Protein AF-A0A4R4MMB5-F1 (afdb_monomer_lite)

Structure (mmCIF, N/CA/C/O backbone):
data_AF-A0A4R4MMB5-F1
#
_entry.id   AF-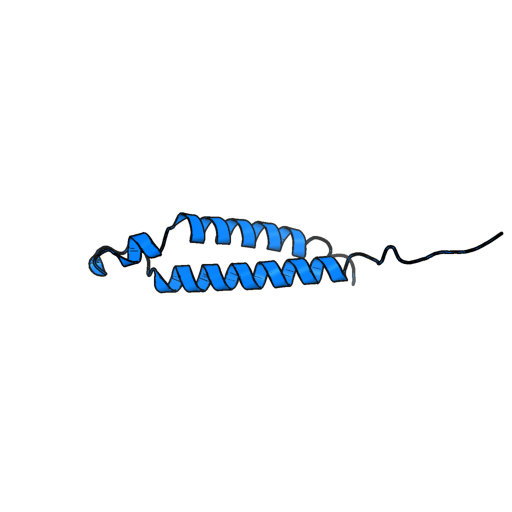A0A4R4MMB5-F1
#
loop_
_atom_site.group_PDB
_atom_site.id
_atom_site.type_symbol
_atom_site.label_atom_id
_atom_site.label_alt_id
_atom_site.label_comp_id
_atom_site.label_asym_id
_atom_site.label_entity_id
_atom_site.label_seq_id
_atom_site.pdbx_PDB_ins_code
_atom_site.Cartn_x
_atom_site.Cartn_y
_atom_site.Cartn_z
_atom_site.occupancy
_atom_site.B_iso_or_equiv
_atom_site.auth_seq_id
_atom_site.auth_comp_id
_atom_site.auth_asym_id
_atom_site.auth_atom_id
_atom_site.pdbx_PDB_model_num
ATOM 1 N N . MET A 1 1 ? 6.235 6.702 -34.351 1.00 39.09 1 MET A N 1
ATOM 2 C CA . MET A 1 1 ? 6.337 7.777 -33.345 1.00 39.09 1 MET A CA 1
ATOM 3 C C . MET A 1 1 ? 6.771 7.084 -32.068 1.00 39.09 1 MET A C 1
ATOM 5 O O . MET A 1 1 ? 5.934 6.625 -31.311 1.00 39.09 1 MET A O 1
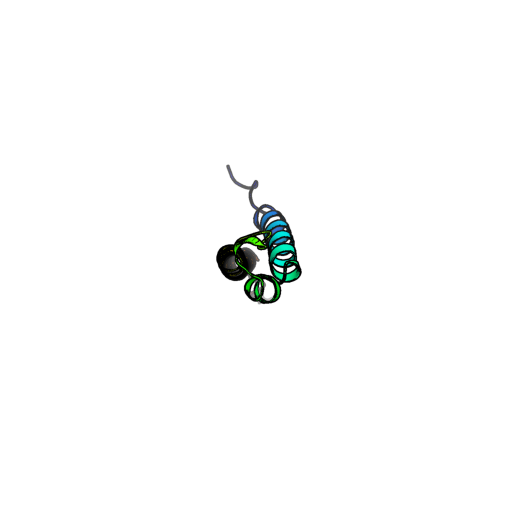ATOM 9 N N . SER A 1 2 ? 8.074 6.848 -31.954 1.00 54.47 2 SER A N 1
ATOM 10 C CA . SER A 1 2 ? 8.717 6.015 -30.929 1.00 54.47 2 SER A CA 1
ATOM 11 C C . SER A 1 2 ? 9.761 6.888 -30.233 1.00 54.47 2 SER A C 1
ATOM 13 O O . SER A 1 2 ? 10.278 7.769 -30.912 1.00 54.47 2 SER A O 1
ATOM 15 N N . THR A 1 3 ? 10.045 6.627 -28.949 1.00 53.75 3 THR A N 1
ATOM 16 C CA . THR A 1 3 ? 10.923 7.360 -27.994 1.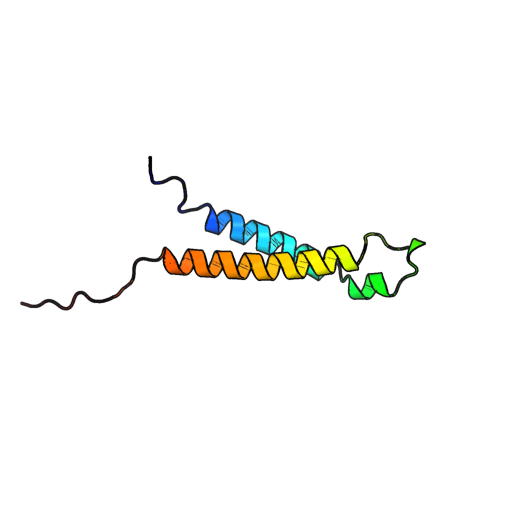00 53.75 3 THR A CA 1
ATOM 17 C C . THR A 1 3 ? 10.239 8.336 -27.020 1.00 53.75 3 THR A C 1
ATOM 19 O O . THR A 1 3 ? 10.781 9.402 -26.733 1.00 53.75 3 THR A O 1
ATOM 22 N N . ARG A 1 4 ? 9.054 8.007 -26.486 1.00 52.19 4 ARG A N 1
ATOM 23 C CA . ARG A 1 4 ? 8.490 8.741 -25.330 1.00 52.19 4 ARG A CA 1
ATOM 24 C C . ARG A 1 4 ? 8.230 7.877 -24.092 1.00 52.19 4 ARG A C 1
ATOM 26 O O . ARG A 1 4 ? 7.629 8.392 -23.161 1.00 52.19 4 ARG A O 1
ATOM 33 N N . ASP A 1 5 ? 8.674 6.621 -24.096 1.00 59.62 5 ASP A N 1
ATOM 34 C CA . ASP A 1 5 ? 8.276 5.630 -23.086 1.00 59.62 5 ASP A CA 1
ATOM 35 C C . ASP A 1 5 ? 9.413 5.180 -22.157 1.00 59.62 5 ASP A C 1
ATOM 37 O O . ASP A 1 5 ? 9.127 4.676 -21.090 1.00 59.62 5 ASP A O 1
ATOM 41 N N . ASP A 1 6 ? 10.685 5.445 -22.476 1.00 60.69 6 ASP A N 1
ATOM 42 C CA . ASP A 1 6 ? 11.836 4.850 -21.762 1.00 60.69 6 ASP A CA 1
ATOM 43 C C . ASP A 1 6 ? 12.024 5.320 -20.294 1.00 60.69 6 ASP A C 1
ATOM 45 O O . ASP A 1 6 ? 12.977 4.919 -19.626 1.00 60.69 6 ASP A O 1
ATOM 49 N N . GLY A 1 7 ? 11.170 6.224 -19.803 1.00 71.56 7 GLY A N 1
ATOM 50 C CA . GLY A 1 7 ? 11.180 6.723 -18.423 1.00 71.56 7 GLY A CA 1
ATOM 51 C C . GLY A 1 7 ? 9.865 6.519 -17.672 1.00 71.56 7 GLY A C 1
ATOM 52 O O . GLY A 1 7 ? 9.827 6.754 -16.465 1.00 71.56 7 GLY A O 1
ATOM 53 N N . PHE A 1 8 ? 8.804 6.072 -18.352 1.00 82.75 8 PHE A N 1
ATOM 54 C CA . PHE A 1 8 ? 7.501 5.876 -17.720 1.00 82.75 8 PHE A CA 1
ATOM 55 C C . PHE A 1 8 ? 7.558 4.750 -16.688 1.00 82.75 8 PHE A C 1
ATOM 57 O O . PHE A 1 8 ? 6.980 4.893 -15.613 1.00 82.75 8 PHE A O 1
ATOM 64 N N . GLU A 1 9 ? 8.297 3.667 -16.961 1.00 83.94 9 GLU A N 1
ATOM 65 C CA . GLU A 1 9 ? 8.432 2.580 -15.988 1.00 83.94 9 GLU A CA 1
ATOM 66 C C . GLU A 1 9 ? 9.146 3.046 -14.715 1.00 83.94 9 GLU A C 1
ATOM 68 O O . GLU A 1 9 ? 8.749 2.651 -13.625 1.00 83.94 9 GLU A O 1
ATOM 73 N N . ILE A 1 10 ? 10.144 3.930 -14.841 1.00 86.62 10 ILE A N 1
ATOM 74 C CA . ILE A 1 10 ? 10.891 4.480 -13.700 1.00 86.62 10 ILE A CA 1
ATOM 75 C C . ILE A 1 10 ? 10.002 5.411 -12.871 1.00 86.62 10 ILE A C 1
ATOM 77 O O . ILE A 1 10 ? 9.972 5.314 -11.647 1.00 86.62 10 ILE A O 1
ATOM 81 N N . GLU A 1 11 ? 9.273 6.321 -13.520 1.00 90.38 11 GLU A N 1
ATOM 82 C CA . GLU A 1 11 ? 8.349 7.222 -12.824 1.00 90.38 11 GLU A CA 1
ATOM 83 C C . GLU A 1 11 ? 7.234 6.440 -12.121 1.00 90.38 11 GLU A C 1
ATOM 85 O O . GLU A 1 11 ? 6.905 6.728 -10.969 1.00 90.38 11 GLU A O 1
ATOM 90 N N . LEU A 1 12 ? 6.686 5.421 -12.785 1.00 92.38 12 LEU A N 1
ATOM 91 C CA . LEU A 1 12 ? 5.655 4.567 -12.212 1.00 92.38 12 LEU A CA 1
ATOM 92 C C . LEU A 1 12 ? 6.192 3.726 -11.046 1.00 92.38 12 LEU A C 1
ATOM 94 O O . LEU A 1 12 ? 5.505 3.616 -10.035 1.00 92.38 12 LEU A O 1
ATOM 98 N N . GLU A 1 13 ? 7.405 3.174 -11.150 1.00 93.25 13 GLU A N 1
ATOM 99 C CA . GLU A 1 13 ? 8.069 2.450 -10.056 1.00 93.25 13 GLU A CA 1
ATOM 100 C C . GLU A 1 13 ? 8.198 3.338 -8.812 1.00 93.25 13 GLU A C 1
ATOM 102 O O . GLU A 1 13 ? 7.759 2.938 -7.736 1.00 93.25 13 GLU A O 1
ATOM 107 N N . ILE A 1 14 ? 8.671 4.580 -8.971 1.00 94.94 14 ILE A N 1
ATOM 108 C CA . ILE A 1 14 ? 8.799 5.550 -7.868 1.00 94.94 14 ILE A CA 1
ATOM 109 C C . ILE A 1 14 ? 7.447 5.823 -7.196 1.00 94.94 14 ILE A C 1
ATOM 111 O O . ILE A 1 14 ? 7.362 5.876 -5.968 1.00 94.94 14 ILE A O 1
ATOM 115 N N . VAL A 1 15 ? 6.384 6.012 -7.984 1.00 95.75 15 VAL A N 1
ATOM 116 C CA . VAL A 1 15 ? 5.042 6.271 -7.438 1.00 95.75 15 VAL 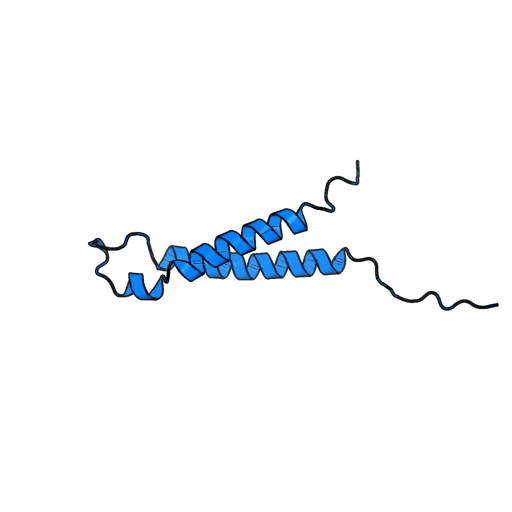A CA 1
ATOM 117 C C . VAL A 1 15 ? 4.513 5.047 -6.695 1.00 95.75 15 VAL A C 1
ATOM 119 O O . VAL A 1 15 ? 4.031 5.177 -5.573 1.00 95.75 15 VAL A O 1
ATOM 122 N N . VAL A 1 16 ? 4.636 3.853 -7.278 1.00 96.62 16 VAL A N 1
ATOM 123 C CA . VAL A 1 16 ? 4.160 2.610 -6.655 1.00 96.62 16 VAL A CA 1
ATOM 124 C C . VAL A 1 16 ? 4.915 2.314 -5.359 1.00 96.62 16 VAL A C 1
ATOM 126 O O . VAL A 1 16 ? 4.293 1.903 -4.383 1.00 96.62 16 VAL A O 1
ATOM 129 N N . GLU A 1 17 ? 6.224 2.562 -5.307 1.00 97.38 17 GLU A N 1
ATOM 130 C CA . GLU A 1 17 ? 7.004 2.441 -4.072 1.00 97.38 17 GLU A CA 1
ATOM 131 C C . GLU A 1 17 ? 6.547 3.437 -2.998 1.00 97.38 17 GLU A C 1
ATOM 133 O O . GLU A 1 17 ? 6.460 3.080 -1.822 1.00 97.38 17 GLU A O 1
ATOM 138 N N . ALA A 1 18 ? 6.237 4.682 -3.369 1.00 97.62 18 ALA A N 1
ATOM 139 C CA . ALA A 1 18 ? 5.749 5.684 -2.423 1.00 97.62 18 ALA A CA 1
ATOM 140 C C . ALA A 1 18 ? 4.387 5.296 -1.819 1.00 97.62 18 ALA A C 1
ATOM 142 O O . ALA A 1 18 ? 4.216 5.370 -0.601 1.00 97.62 18 ALA A O 1
ATOM 143 N N . GLU A 1 19 ? 3.449 4.834 -2.648 1.00 97.06 19 GLU A N 1
ATOM 144 C CA . GLU A 1 19 ? 2.127 4.382 -2.198 1.00 97.06 19 GLU A CA 1
ATOM 145 C C . GLU A 1 19 ? 2.212 3.094 -1.368 1.00 97.06 19 GLU A C 1
ATOM 147 O O . GLU A 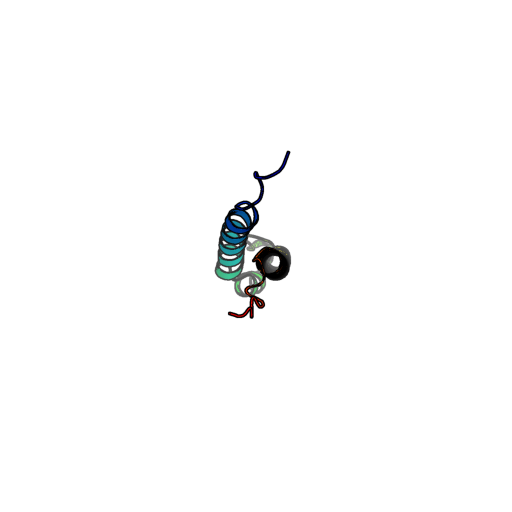1 19 ? 1.566 2.978 -0.325 1.00 97.06 19 GLU A O 1
ATOM 152 N N . LEU A 1 20 ? 3.074 2.148 -1.759 1.00 97.44 20 LEU A N 1
ATOM 153 C CA . LEU A 1 20 ? 3.324 0.939 -0.974 1.00 97.44 20 LEU A CA 1
ATOM 154 C C . LEU A 1 20 ? 3.863 1.283 0.421 1.00 97.44 20 LEU A C 1
ATOM 156 O O . LEU A 1 20 ? 3.364 0.761 1.416 1.00 97.44 20 LEU A O 1
ATOM 160 N N . ASN A 1 21 ? 4.824 2.205 0.510 1.00 97.56 21 ASN A N 1
ATOM 161 C CA . ASN A 1 21 ? 5.354 2.666 1.793 1.00 97.56 21 ASN A CA 1
ATOM 162 C C . ASN A 1 21 ? 4.275 3.319 2.668 1.00 97.56 21 ASN A C 1
ATOM 164 O O . ASN A 1 21 ? 4.302 3.163 3.891 1.00 97.56 21 ASN A O 1
ATOM 168 N N . LEU A 1 22 ? 3.332 4.055 2.071 1.00 96.12 22 LEU A N 1
ATOM 169 C CA . LEU A 1 22 ? 2.218 4.661 2.797 1.00 96.12 22 LEU A CA 1
ATOM 170 C C . LEU A 1 22 ? 1.265 3.590 3.345 1.00 96.12 22 LEU A C 1
ATOM 172 O O . LEU A 1 22 ? 0.925 3.636 4.529 1.00 96.12 22 LEU A O 1
ATOM 176 N N . ALA A 1 23 ? 0.887 2.614 2.513 1.00 95.19 23 ALA A N 1
ATOM 177 C CA . ALA A 1 23 ? 0.042 1.493 2.916 1.00 95.19 23 ALA A CA 1
ATOM 178 C C . ALA A 1 23 ? 0.682 0.697 4.067 1.00 95.19 23 ALA A C 1
ATOM 180 O O . ALA A 1 23 ? 0.048 0.507 5.105 1.00 95.19 23 AL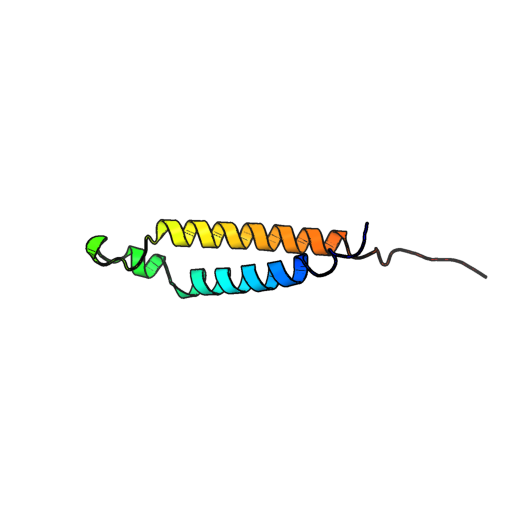A A O 1
ATOM 181 N N . GLU A 1 24 ? 1.966 0.346 3.956 1.00 94.12 24 GLU A N 1
ATOM 182 C CA . GLU A 1 24 ? 2.706 -0.365 5.010 1.00 94.12 24 GLU A CA 1
ATOM 183 C C . GLU A 1 24 ? 2.830 0.471 6.296 1.00 94.12 24 GLU A C 1
ATOM 185 O O . GLU A 1 24 ? 2.653 -0.033 7.407 1.00 94.12 24 GLU A O 1
ATOM 190 N N . SER A 1 25 ? 3.079 1.778 6.169 1.00 96.19 25 SER A N 1
ATOM 191 C CA . SER A 1 25 ? 3.192 2.688 7.319 1.00 96.19 25 SER A CA 1
ATOM 192 C C . SER A 1 25 ? 1.863 2.919 8.039 1.00 96.19 25 SER A C 1
ATOM 194 O O . SER A 1 25 ? 1.866 3.305 9.210 1.00 96.19 25 SER A O 1
ATOM 196 N N . SER A 1 26 ? 0.735 2.697 7.360 1.00 92.75 26 SER A N 1
ATOM 197 C CA . SER A 1 26 ? -0.599 2.869 7.938 1.00 92.75 26 SER A CA 1
ATOM 198 C C . SER A 1 26 ? -0.974 1.776 8.947 1.00 92.75 26 SER A C 1
ATOM 200 O O . SER A 1 26 ? -1.860 2.007 9.770 1.00 92.75 26 SER A O 1
ATOM 202 N N . ARG A 1 27 ? -0.283 0.625 8.921 1.00 94.31 27 ARG A N 1
ATOM 203 C CA . ARG A 1 27 ? -0.496 -0.519 9.827 1.00 94.31 27 ARG A CA 1
ATOM 204 C C . ARG A 1 27 ? -1.966 -0.940 9.921 1.00 94.31 27 ARG A C 1
ATOM 206 O O . ARG A 1 27 ? -2.582 -0.844 10.993 1.00 94.31 27 ARG A O 1
ATOM 213 N N . PRO A 1 28 ? -2.566 -1.397 8.809 1.00 93.88 28 PRO A N 1
ATOM 214 C CA . PRO A 1 28 ? -3.974 -1.783 8.780 1.00 93.88 28 PRO A CA 1
ATOM 215 C C . PRO A 1 28 ? -4.331 -2.853 9.820 1.00 93.88 28 PRO A C 1
ATOM 217 O O . PRO A 1 28 ? -5.458 -2.885 10.305 1.00 93.88 28 PRO A O 1
ATOM 220 N N . GLU A 1 29 ? -3.386 -3.701 10.218 1.00 94.75 29 GLU A N 1
ATOM 221 C CA . GLU A 1 29 ? -3.541 -4.696 11.277 1.00 94.75 29 GLU A CA 1
ATOM 222 C C . GLU A 1 29 ? -3.775 -4.085 12.667 1.00 94.75 29 GLU A C 1
ATOM 224 O O . GLU A 1 29 ? -4.562 -4.625 13.446 1.00 94.75 29 GLU A O 1
ATOM 229 N N . GLU A 1 30 ? -3.145 -2.947 12.975 1.00 95.38 30 GLU A N 1
ATOM 230 C CA . GLU A 1 30 ? -3.373 -2.223 14.230 1.00 95.38 30 GLU A CA 1
ATOM 231 C C . GLU A 1 30 ? -4.759 -1.558 14.205 1.00 95.38 30 GLU A C 1
ATOM 233 O O . GLU A 1 30 ? -5.506 -1.638 15.183 1.00 95.38 30 GLU A O 1
ATOM 238 N N . VAL A 1 31 ? -5.150 -0.984 13.060 1.00 96.12 31 VAL A N 1
ATOM 239 C CA . VAL A 1 31 ? -6.478 -0.375 12.865 1.00 96.12 31 VAL A CA 1
ATOM 240 C C . VAL A 1 31 ? -7.597 -1.414 12.915 1.00 96.12 31 VAL A C 1
ATOM 242 O O . VAL A 1 31 ? -8.616 -1.174 13.558 1.00 96.12 31 VAL A O 1
ATOM 245 N N . ALA A 1 32 ? -7.398 -2.600 12.336 1.00 95.38 32 ALA A N 1
ATOM 246 C CA . ALA A 1 32 ? -8.359 -3.702 12.390 1.00 95.38 32 ALA A CA 1
ATOM 247 C C . ALA A 1 32 ? -8.665 -4.180 13.820 1.00 95.38 32 ALA A C 1
ATOM 249 O O . ALA A 1 32 ? -9.717 -4.776 14.052 1.00 95.38 32 ALA A O 1
ATOM 250 N N . GLY A 1 33 ? -7.771 -3.916 14.779 1.00 96.19 33 GLY A N 1
ATOM 251 C CA . GLY A 1 33 ? -7.989 -4.196 16.198 1.00 96.19 33 GLY A CA 1
ATOM 252 C C . GLY A 1 33 ? -8.911 -3.198 16.910 1.00 96.19 33 GLY A C 1
ATOM 253 O O . GLY A 1 33 ? -9.375 -3.486 18.016 1.00 96.19 33 GLY A O 1
ATOM 254 N N . LEU A 1 34 ? -9.186 -2.039 16.306 1.00 96.75 34 LEU A N 1
ATOM 255 C CA . LEU A 1 34 ? -10.077 -1.017 16.855 1.00 96.75 34 LEU A CA 1
ATOM 256 C C . LEU A 1 34 ? -11.552 -1.329 16.548 1.00 96.75 34 LEU A C 1
ATOM 258 O O . LEU A 1 34 ? -11.855 -2.051 15.594 1.00 96.75 34 LEU A O 1
ATOM 262 N N . PRO A 1 35 ? -12.502 -0.752 17.304 1.00 97.31 35 PRO A N 1
ATOM 263 C CA . PRO A 1 35 ? -13.906 -0.752 16.914 1.00 97.31 35 PRO A CA 1
ATOM 264 C C . PRO A 1 35 ? -14.092 -0.095 15.542 1.00 97.31 35 PRO A C 1
ATOM 266 O O . PRO A 1 35 ? -13.519 0.958 15.279 1.00 97.31 35 PRO A O 1
ATOM 269 N N . ALA A 1 36 ? -14.961 -0.654 14.698 1.00 95.56 36 ALA A N 1
ATOM 270 C CA . ALA A 1 36 ? -15.175 -0.144 13.338 1.00 95.56 36 ALA A CA 1
ATOM 271 C C . ALA A 1 36 ? -15.618 1.330 13.277 1.00 95.56 36 ALA A C 1
ATOM 273 O O . ALA A 1 36 ? -15.348 2.024 12.304 1.00 95.56 36 ALA A O 1
ATOM 274 N N . SER A 1 37 ? -16.269 1.837 14.328 1.00 97.06 37 SER A N 1
ATOM 275 C CA . SER A 1 37 ? -16.635 3.254 14.455 1.00 97.06 37 SER A CA 1
ATOM 276 C C . SER A 1 37 ? -15.443 4.196 14.652 1.00 97.06 37 SER A C 1
ATOM 278 O O . SER A 1 37 ? -15.603 5.406 14.528 1.00 97.06 37 SER A O 1
ATOM 280 N N . GLU A 1 38 ? -14.283 3.657 15.015 1.00 96.94 38 GLU A N 1
ATOM 281 C CA . GLU A 1 38 ? -13.049 4.392 15.305 1.00 96.94 38 GLU A CA 1
ATOM 282 C C . GLU A 1 38 ? -12.008 4.233 14.192 1.00 96.94 38 GLU A C 1
ATOM 284 O O . GLU A 1 38 ? -10.915 4.789 14.284 1.00 96.94 38 GLU A O 1
ATOM 289 N N . TRP A 1 39 ? -12.333 3.490 13.133 1.00 97.06 39 TRP A N 1
ATOM 290 C CA . TRP A 1 39 ? -11.444 3.296 11.999 1.00 97.06 39 TRP A CA 1
ATOM 291 C C . TRP A 1 39 ? -11.249 4.608 11.225 1.00 97.06 39 TRP A C 1
ATOM 293 O O . TRP A 1 39 ? -12.224 5.163 10.711 1.00 97.06 39 TRP A O 1
ATOM 303 N N . PRO A 1 40 ? -10.004 5.106 11.088 1.00 95.12 40 PRO A N 1
ATOM 304 C CA . PRO A 1 40 ? -9.718 6.235 10.206 1.00 95.12 40 PRO A CA 1
ATOM 305 C C . PRO A 1 40 ? -9.831 5.860 8.716 1.00 95.12 40 PRO A C 1
ATOM 307 O O . PRO A 1 40 ? -9.987 6.744 7.878 1.00 95.12 40 PRO A O 1
ATOM 310 N N . PHE A 1 41 ? -9.751 4.567 8.395 1.00 94.81 41 PHE A N 1
ATOM 311 C CA . PHE A 1 41 ? -9.869 3.974 7.061 1.00 94.81 41 PHE A CA 1
ATOM 312 C C . PHE A 1 41 ? -10.271 2.496 7.189 1.00 94.81 41 PHE A C 1
ATOM 314 O O . PHE A 1 41 ? -10.085 1.906 8.252 1.00 94.81 41 PHE A O 1
ATOM 321 N N . ASP A 1 42 ? -10.788 1.878 6.123 1.00 96.88 42 ASP A N 1
ATOM 322 C CA . ASP A 1 42 ? -11.057 0.434 6.127 1.00 96.88 42 ASP A CA 1
ATOM 323 C C . ASP A 1 42 ? -9.729 -0.350 6.031 1.00 96.88 42 ASP A C 1
ATOM 325 O O . ASP A 1 42 ? -9.027 -0.258 5.018 1.00 96.88 42 ASP A O 1
ATOM 329 N N . PRO A 1 43 ? -9.352 -1.137 7.055 1.00 97.12 43 PRO A N 1
ATOM 330 C CA . PRO A 1 43 ? -8.097 -1.887 7.052 1.00 97.12 43 PRO A CA 1
ATOM 331 C C . PRO A 1 43 ? -8.056 -2.994 5.986 1.00 97.12 43 PRO A C 1
ATOM 333 O O . PRO A 1 43 ? -6.976 -3.461 5.618 1.00 97.12 43 PRO A O 1
ATOM 336 N N . THR A 1 44 ? -9.212 -3.437 5.487 1.00 96.56 44 THR A N 1
ATOM 337 C CA . THR A 1 44 ? -9.305 -4.411 4.393 1.00 96.56 44 THR A CA 1
ATOM 338 C C . THR A 1 44 ? -8.959 -3.768 3.057 1.00 96.56 44 THR A C 1
ATOM 340 O O . THR A 1 44 ? -8.318 -4.414 2.227 1.00 96.56 44 THR A O 1
ATOM 343 N N . ASP A 1 45 ? -9.360 -2.515 2.845 1.00 97.06 45 ASP A N 1
ATOM 344 C CA . ASP A 1 45 ? -9.063 -1.790 1.609 1.00 97.06 45 ASP A CA 1
ATOM 345 C C . ASP A 1 45 ? -7.564 -1.510 1.500 1.00 97.06 45 ASP A C 1
ATOM 347 O O . ASP A 1 45 ? -6.953 -1.856 0.490 1.00 97.06 45 ASP A O 1
ATOM 351 N N . VAL A 1 46 ? -6.938 -1.042 2.582 1.00 96.88 46 VAL A N 1
ATOM 352 C CA . VAL A 1 46 ? -5.482 -0.825 2.630 1.00 96.88 46 VAL A CA 1
ATOM 353 C C . VAL A 1 46 ? -4.699 -2.118 2.377 1.00 96.88 46 VAL A C 1
ATOM 355 O O . VAL A 1 46 ? -3.762 -2.124 1.584 1.00 96.88 46 VAL A O 1
ATOM 358 N N . GLN A 1 47 ? -5.093 -3.244 2.986 1.00 96.19 47 GLN A N 1
ATOM 359 C CA . GLN A 1 47 ? -4.442 -4.536 2.715 1.00 96.19 47 GLN A CA 1
ATOM 360 C C . GLN A 1 47 ? -4.569 -4.954 1.244 1.00 96.19 47 GLN A C 1
ATOM 362 O O . GLN A 1 47 ? -3.641 -5.528 0.670 1.00 96.19 47 GLN A O 1
ATOM 367 N N . ARG A 1 48 ? -5.720 -4.689 0.615 1.00 96.50 48 ARG A N 1
ATOM 368 C CA . ARG A 1 48 ? -5.922 -4.978 -0.812 1.00 96.50 48 ARG A CA 1
ATOM 369 C C . ARG A 1 48 ? -5.036 -4.101 -1.686 1.00 96.50 48 ARG A C 1
ATOM 371 O O . ARG A 1 48 ? -4.470 -4.614 -2.651 1.00 96.50 48 ARG A O 1
ATOM 378 N N . GLU A 1 49 ? -4.908 -2.823 -1.349 1.00 96.25 49 GLU A N 1
ATOM 379 C CA . GLU A 1 49 ? -4.022 -1.886 -2.040 1.00 96.25 49 GLU A CA 1
ATOM 380 C C . GLU A 1 49 ? -2.555 -2.298 -1.900 1.00 96.25 49 GLU A C 1
ATOM 382 O O . GLU A 1 49 ? -1.875 -2.420 -2.913 1.00 96.25 49 GLU A O 1
ATOM 387 N N . GLU A 1 50 ? -2.088 -2.637 -0.696 1.00 96.81 50 GLU A N 1
ATOM 388 C CA . GLU A 1 50 ? -0.724 -3.129 -0.451 1.00 96.81 50 GLU A CA 1
ATOM 389 C C . GLU A 1 50 ? -0.393 -4.353 -1.322 1.00 96.81 50 GLU A C 1
ATOM 391 O O . GLU A 1 50 ? 0.637 -4.399 -2.002 1.00 96.81 50 GLU A O 1
ATOM 396 N N . ILE A 1 51 ? -1.295 -5.342 -1.363 1.00 97.06 51 ILE A N 1
ATOM 397 C CA . ILE A 1 51 ? -1.150 -6.524 -2.226 1.00 97.06 51 ILE A CA 1
ATOM 398 C C . ILE A 1 51 ? -1.127 -6.112 -3.705 1.00 97.06 51 ILE A C 1
ATOM 400 O O . ILE A 1 51 ? -0.318 -6.628 -4.483 1.00 97.06 51 ILE A O 1
ATOM 404 N N . GLY A 1 52 ? -2.001 -5.186 -4.102 1.00 97.19 52 GLY A N 1
ATOM 405 C CA . GLY A 1 52 ? -2.054 -4.633 -5.452 1.00 97.19 52 GLY A CA 1
ATOM 406 C C . GLY A 1 52 ? -0.741 -3.970 -5.864 1.00 97.19 52 GLY A C 1
ATOM 407 O O . GLY A 1 52 ? -0.202 -4.299 -6.922 1.00 97.19 52 GLY A O 1
ATOM 408 N N . PHE A 1 53 ? -0.187 -3.106 -5.013 1.00 97.75 53 PHE A N 1
ATOM 409 C CA . PHE A 1 53 ? 1.069 -2.403 -5.259 1.00 97.75 53 PHE A CA 1
ATOM 410 C C . PHE A 1 53 ? 2.259 -3.353 -5.328 1.00 97.75 53 PHE A C 1
ATOM 412 O O . PHE A 1 53 ? 3.069 -3.218 -6.239 1.00 97.75 53 PHE A O 1
ATOM 419 N N . ARG A 1 54 ? 2.344 -4.372 -4.463 1.00 97.25 54 ARG A N 1
ATOM 420 C CA . ARG A 1 54 ? 3.411 -5.389 -4.551 1.00 97.25 54 ARG A CA 1
ATOM 421 C C . ARG A 1 54 ? 3.368 -6.167 -5.863 1.00 97.25 54 ARG A C 1
ATOM 423 O O . ARG A 1 54 ? 4.406 -6.390 -6.485 1.00 97.25 54 ARG A O 1
ATOM 430 N N . ASN A 1 55 ? 2.172 -6.558 -6.302 1.00 97.44 55 ASN A N 1
ATOM 431 C CA . ASN A 1 55 ? 2.000 -7.241 -7.584 1.00 97.44 55 ASN A CA 1
ATOM 432 C C . ASN A 1 55 ? 2.374 -6.330 -8.761 1.00 97.44 55 ASN A C 1
ATOM 434 O O . ASN A 1 55 ? 3.060 -6.767 -9.685 1.00 97.44 55 ASN A O 1
ATOM 438 N N . LEU A 1 56 ? 1.944 -5.066 -8.720 1.00 96.31 56 LEU A N 1
ATOM 439 C CA . LEU A 1 56 ? 2.242 -4.082 -9.756 1.00 96.31 56 LEU A CA 1
ATOM 440 C C . LEU A 1 56 ? 3.740 -3.762 -9.823 1.00 96.31 56 LEU A C 1
ATOM 442 O O . LEU A 1 56 ? 4.305 -3.767 -10.913 1.00 96.31 56 LEU A O 1
ATOM 446 N N . LEU A 1 57 ? 4.394 -3.563 -8.678 1.00 95.50 57 LEU A N 1
ATOM 447 C CA . LEU A 1 57 ? 5.836 -3.339 -8.588 1.00 95.50 57 LEU A CA 1
ATOM 448 C C . LEU A 1 57 ? 6.611 -4.503 -9.215 1.00 95.50 57 LEU A C 1
ATOM 450 O O . LEU A 1 57 ? 7.502 -4.285 -10.032 1.00 95.50 57 LEU A O 1
ATOM 454 N N . GLY A 1 58 ? 6.213 -5.745 -8.917 1.00 94.75 58 GLY A N 1
ATOM 455 C CA . GLY A 1 58 ? 6.783 -6.927 -9.562 1.00 94.75 58 GLY A CA 1
ATOM 456 C C . GLY A 1 58 ? 6.611 -6.911 -11.084 1.00 94.75 58 GLY A C 1
ATOM 457 O O . GLY A 1 58 ? 7.567 -7.162 -11.815 1.00 94.75 58 GLY A O 1
ATOM 458 N N . ALA A 1 59 ? 5.423 -6.559 -11.581 1.00 94.06 59 ALA A N 1
ATOM 459 C CA . ALA A 1 59 ? 5.169 -6.464 -13.019 1.00 94.06 59 ALA A CA 1
ATOM 460 C C . ALA A 1 59 ? 6.018 -5.375 -13.706 1.00 94.06 59 ALA A C 1
ATOM 462 O O . ALA A 1 59 ? 6.559 -5.620 -14.786 1.00 94.06 59 ALA A O 1
ATOM 463 N N . ILE A 1 60 ? 6.175 -4.203 -13.079 1.00 90.94 60 ILE A N 1
ATOM 464 C CA . ILE A 1 60 ? 7.005 -3.097 -13.589 1.00 90.94 60 ILE A CA 1
ATOM 465 C C . ILE A 1 60 ? 8.480 -3.505 -13.631 1.00 90.94 60 ILE A C 1
ATOM 467 O O . ILE A 1 60 ? 9.155 -3.297 -14.639 1.00 90.94 60 ILE A O 1
ATOM 471 N N . GLN A 1 61 ? 8.974 -4.156 -12.576 1.00 88.62 61 GLN A N 1
ATOM 472 C CA . GLN A 1 61 ? 10.355 -4.632 -12.517 1.00 88.62 61 GLN A CA 1
ATOM 473 C C . GLN A 1 61 ? 10.653 -5.690 -13.588 1.00 88.62 61 GLN A C 1
ATOM 475 O O . GLN A 1 61 ? 11.736 -5.672 -14.179 1.00 88.62 61 GLN A O 1
ATOM 480 N N . GLU A 1 62 ? 9.714 -6.595 -13.877 1.00 90.44 62 GLU A N 1
ATOM 481 C CA . GLU A 1 62 ? 9.860 -7.561 -14.974 1.00 90.44 62 GLU A CA 1
ATOM 482 C C . GLU A 1 62 ? 9.821 -6.883 -16.351 1.00 90.44 62 GLU A C 1
ATOM 484 O O . GLU A 1 62 ? 10.634 -7.216 -17.219 1.00 90.44 62 GLU A O 1
ATOM 489 N N . LEU A 1 63 ? 8.955 -5.883 -16.542 1.00 87.38 63 LEU A N 1
ATOM 490 C CA . LEU A 1 63 ? 8.921 -5.085 -17.770 1.00 87.38 63 LEU A CA 1
ATOM 491 C C . LEU A 1 63 ? 10.268 -4.385 -18.009 1.00 87.38 63 LEU A C 1
ATOM 493 O O . LEU A 1 63 ? 10.872 -4.552 -19.069 1.00 87.38 63 LEU A O 1
ATOM 497 N N . GLY A 1 64 ? 10.808 -3.708 -16.991 1.00 78.44 64 GLY A N 1
ATOM 498 C CA . GLY A 1 64 ? 12.106 -3.034 -17.069 1.00 78.44 64 GLY A CA 1
ATOM 499 C C . GLY A 1 64 ? 13.291 -3.977 -17.327 1.00 78.44 64 GLY A C 1
ATOM 500 O O . GLY A 1 64 ? 14.307 -3.560 -17.890 1.00 78.44 64 GLY A O 1
ATOM 501 N N . ARG A 1 65 ? 13.191 -5.265 -16.963 1.00 76.12 65 ARG A N 1
ATOM 502 C CA . ARG A 1 65 ? 14.206 -6.285 -17.293 1.00 76.12 65 ARG A CA 1
ATOM 503 C C . ARG A 1 65 ? 14.152 -6.718 -18.756 1.00 76.12 65 ARG A C 1
ATOM 505 O O . ARG A 1 65 ? 15.214 -6.946 -19.330 1.00 76.12 65 ARG A O 1
ATOM 512 N N . GLY A 1 66 ? 12.965 -6.804 -19.356 1.00 65.69 66 GLY A N 1
ATOM 513 C CA . GLY A 1 66 ? 12.788 -7.148 -20.772 1.00 65.69 66 GLY A CA 1
ATOM 514 C C . GLY A 1 66 ? 13.251 -6.052 -21.738 1.00 65.69 66 GLY A C 1
ATOM 515 O O . GLY A 1 66 ? 13.667 -6.352 -22.855 1.00 65.69 66 GLY A O 1
ATOM 516 N N . THR A 1 67 ? 13.230 -4.791 -21.297 1.00 58.47 67 THR A N 1
ATOM 517 C CA . THR A 1 67 ? 13.647 -3.625 -22.097 1.00 58.47 67 THR A CA 1
ATOM 518 C C . THR A 1 67 ? 15.162 -3.382 -22.063 1.00 58.47 67 THR A C 1
ATOM 520 O O . THR A 1 67 ? 15.700 -2.675 -22.917 1.00 58.47 67 THR A O 1
ATOM 523 N N . ARG A 1 68 ? 15.900 -3.986 -21.118 1.00 58.53 68 ARG A N 1
ATOM 524 C CA . ARG A 1 68 ? 17.370 -3.925 -21.119 1.00 58.53 68 ARG A CA 1
ATOM 525 C C . ARG A 1 68 ? 17.889 -4.771 -22.285 1.00 58.53 68 ARG A C 1
ATOM 527 O O . ARG A 1 68 ? 17.694 -5.985 -22.263 1.00 58.53 68 ARG A O 1
ATOM 534 N N . PRO A 1 69 ? 18.563 -4.182 -23.292 1.00 53.41 69 PRO A N 1
ATOM 535 C CA . PRO A 1 69 ? 19.111 -4.967 -24.382 1.00 53.41 69 PRO A CA 1
ATOM 536 C C . PRO A 1 69 ? 20.119 -5.946 -23.790 1.00 53.41 69 PRO A C 1
ATOM 538 O O . PRO A 1 69 ? 21.014 -5.551 -23.033 1.00 53.41 69 PRO A O 1
ATOM 541 N N . GLY A 1 70 ? 19.930 -7.221 -24.116 1.00 53.03 70 GLY A N 1
ATOM 542 C CA . GLY A 1 70 ? 20.815 -8.294 -23.713 1.00 53.03 70 GLY A CA 1
ATOM 543 C C . GLY A 1 70 ? 22.272 -7.901 -23.939 1.00 53.03 70 GLY A C 1
ATOM 544 O O . GLY A 1 70 ? 22.689 -7.570 -25.052 1.00 53.03 70 GLY A O 1
ATOM 545 N N . ARG A 1 71 ? 23.069 -7.915 -22.869 1.00 55.53 71 ARG A N 1
ATOM 546 C CA . ARG A 1 71 ? 24.521 -8.048 -23.003 1.00 55.53 71 ARG A CA 1
ATOM 547 C C . ARG A 1 71 ? 24.799 -9.515 -23.308 1.00 55.53 71 ARG A C 1
ATOM 549 O O . ARG A 1 71 ? 25.367 -10.229 -22.487 1.00 55.53 71 ARG A O 1
ATOM 556 N N . ASP A 1 72 ? 24.422 -9.937 -24.506 1.00 58.66 72 ASP A N 1
ATOM 557 C CA . ASP A 1 72 ? 24.643 -11.289 -24.988 1.00 58.66 72 ASP A CA 1
ATOM 558 C C . ASP A 1 72 ? 25.429 -11.182 -26.294 1.00 58.66 72 ASP A C 1
ATOM 560 O O . ASP A 1 72 ? 24.913 -10.831 -27.348 1.00 58.66 72 ASP A O 1
ATOM 564 N N . GLY A 1 73 ? 26.726 -11.471 -26.181 1.00 53.38 73 GLY A N 1
ATOM 565 C CA . GLY A 1 73 ? 27.508 -12.120 -27.226 1.00 53.38 73 GLY A CA 1
ATOM 566 C C . GLY A 1 73 ? 27.712 -11.363 -28.536 1.00 53.38 73 GLY A C 1
ATOM 567 O O . GLY A 1 73 ? 27.101 -11.675 -29.549 1.00 53.38 73 GLY A O 1
ATOM 568 N N . THR A 1 74 ? 28.751 -10.531 -28.594 1.00 51.28 74 THR A N 1
ATOM 569 C CA . THR A 1 74 ? 29.617 -10.551 -29.782 1.00 51.28 74 THR A CA 1
ATOM 570 C C . THR A 1 74 ? 30.947 -11.166 -29.385 1.00 51.28 74 THR A C 1
ATOM 572 O O . THR A 1 74 ? 31.863 -10.497 -28.916 1.00 51.28 74 THR A O 1
ATOM 575 N N . GLY A 1 75 ? 31.015 -12.486 -29.549 1.00 57.88 75 GLY A N 1
ATOM 576 C CA . GLY A 1 75 ? 32.246 -13.108 -30.000 1.00 57.88 75 GLY A CA 1
ATOM 577 C C . GLY A 1 75 ? 32.409 -12.820 -31.494 1.00 57.88 75 GLY A C 1
ATOM 578 O O . GLY A 1 75 ? 31.465 -12.977 -32.264 1.00 57.88 75 GLY A O 1
ATOM 579 N N . GLY A 1 76 ? 33.604 -12.388 -31.877 1.00 50.19 76 GLY A N 1
ATOM 580 C CA . GLY A 1 76 ? 34.061 -12.169 -33.251 1.00 50.19 76 GLY A CA 1
ATOM 581 C C . GLY A 1 76 ? 35.260 -11.223 -33.179 1.00 50.19 76 GLY A C 1
ATOM 582 O O . GLY A 1 76 ? 35.089 -10.070 -32.816 1.00 50.19 76 GLY A O 1
ATOM 583 N N . GLY A 1 77 ? 36.514 -11.632 -33.353 1.00 48.47 77 GLY A N 1
ATOM 584 C CA . GLY A 1 77 ? 37.032 -12.653 -34.251 1.00 48.47 77 GLY A CA 1
ATOM 585 C C . GLY A 1 77 ? 37.798 -11.947 -35.369 1.00 48.47 77 GLY A C 1
ATOM 586 O O . GLY A 1 77 ? 37.217 -11.722 -36.423 1.00 48.47 77 GLY A O 1
ATOM 587 N N . ALA A 1 78 ? 39.050 -11.565 -35.094 1.00 51.41 78 ALA A N 1
ATOM 588 C CA . ALA A 1 78 ? 40.187 -11.431 -36.016 1.00 51.41 78 ALA A CA 1
ATOM 589 C C . ALA A 1 78 ? 41.432 -11.035 -35.209 1.00 51.41 78 ALA A C 1
ATOM 591 O O . ALA A 1 78 ? 41.327 -10.063 -34.427 1.00 51.41 78 ALA A O 1
#

Sequence (78 aa):
MSTRDDGFEIELEIVVEAELNLAESSRPEEVAGLPASEWPFDPTDVQREEIGFRNLLGAIQELGRGTRPGRDGTGGGA

Secondary structure (DSSP, 8-state):
---S-TTHHHHHHHHHHHHHHHHHHH-HHHHHTS-GGG-SS-HHHHHHHHHHHHHHHHHHHHHHHHHS----------

Radius of gyration: 19.89 Å; chains: 1; bounding box: 57×22×53 Å

pLDDT: mean 84.25, std 17.73, range [39.09, 97.75]

Foldseek 3Di:
DDDPCLCVLVVVLVVLVVLLVVLVVVPLVVLVPDDPVPRPDNSVVSVVSNVVSVVVNVVSVVVNVVPPPDPDDDDDDD